Protein AF-A0A7V4PPD7-F1 (afdb_monomer)

Nearest PDB structures (foldseek):
  6gnf-assembly3_C  TM=8.379E-01  e=5.198E-08  Cyanobacterium sp. CLg1
  6gng-assembly2_B  TM=8.626E-01  e=2.430E-07  Cyanophora paradoxa
  2r4t-assembly1_A  TM=8.478E-01  e=1.124E-07  unclassified
  6gnf-assembly1_A  TM=8.422E-01  e=2.763E-07  Cyanobacterium sp. CLg1
  6gne-assembly1_A  TM=8.127E-01  e=1.550E-07  Arabidopsis thaliana

Radius of gyration: 20.5 Å; Cα contacts (8 Å, |Δi|>4): 228; chains: 1; bounding box: 44×54×54 Å

Sequence (165 aa):
MGHRVLYQSDDARGVHDLPQGNCAVRLQPYSLHGSKQVKVLIAASEIFPLAKTGGLADAVGAMARALTDLGCEVHAVLPAYRVVFEGGAALEETGVEVEIPLGERKVRGIILRAKIAGRIPAYLVRGDAYFMRGGLYGDAKGAYEDNAERFVFFCKAALEAARRF

Secondary structure (DSSP, 8-state):
--------------TT-----------------SSSPPEEEEE-S-BTTTB-SSHHHHHHHHHHHHHHHTT-EEEEEEE--HHHHHTT---EEEEEEEEEEETTEEEEEEEEEEEETTTEEEEEEE-HHHHSSSSSSEETTEE-TTHHHHHHHHHHHHHHHHTT-

pLDDT: mean 83.93, std 22.17, range [29.17, 98.56]

Foldseek 3Di:
DDDDDDDDDDDDDDPDDDDPDPPPPPPDLPPPPDPDAAEDEAEDQAAPPQADDDCVNVVSPVVQVVSVVSRHQYAYEHANALSNVVVPFDKAFPVDKDWDDDPPHTAIWGWIWTDRPVPHIYIHTDRCVQHDDPHSQDDPVDGDPCNVVSVVVRVRVSVVVVVVD

Solvent-accessible surface area (backbone atoms only — not comparable to full-atom values): 10244 Å² total; per-residue (Å²): 139,87,85,83,85,79,89,77,88,78,83,90,78,78,98,81,81,76,82,96,61,88,81,73,78,78,77,70,82,83,74,75,89,55,102,62,77,52,75,44,77,47,76,41,92,34,35,43,86,51,36,74,92,58,69,61,6,53,52,47,36,48,49,51,50,53,44,39,76,73,61,33,50,49,36,36,36,32,66,38,36,39,58,33,73,74,65,69,60,72,74,41,82,66,85,46,72,44,78,43,79,57,87,96,44,71,48,65,34,40,38,31,36,37,60,37,91,86,72,36,47,26,36,25,50,32,34,62,96,69,29,61,46,94,39,92,69,30,52,99,92,43,69,47,90,56,50,69,59,48,50,51,49,47,55,53,45,52,56,60,51,54,76,77,108

Structure (mmCIF, N/CA/C/O backbone):
data_AF-A0A7V4PPD7-F1
#
_entry.id   AF-A0A7V4PPD7-F1
#
loop_
_atom_site.group_PDB
_atom_site.id
_atom_site.type_symbol
_atom_site.label_atom_id
_atom_site.label_alt_id
_atom_site.label_comp_id
_atom_site.label_asym_id
_atom_site.label_entity_id
_atom_site.label_seq_id
_atom_site.pdbx_PDB_ins_code
_atom_site.Cartn_x
_atom_site.Cartn_y
_atom_site.Cartn_z
_atom_site.occupancy
_atom_site.B_iso_or_equiv
_atom_site.auth_seq_id
_atom_site.auth_comp_id
_atom_site.auth_asym_id
_atom_site.auth_atom_id
_atom_site.pdbx_PDB_model_num
ATOM 1 N N . MET A 1 1 ? -8.535 39.340 29.990 1.00 36.72 1 MET A N 1
ATOM 2 C CA . MET A 1 1 ? -7.152 38.924 30.312 1.00 36.72 1 MET A CA 1
ATOM 3 C C . MET A 1 1 ? -6.723 37.942 29.242 1.00 36.72 1 MET A C 1
ATOM 5 O O . MET A 1 1 ? -7.287 36.861 29.165 1.00 36.72 1 MET A O 1
ATOM 9 N N . GLY A 1 2 ? -5.898 38.406 28.305 1.00 44.00 2 GLY A N 1
ATOM 10 C CA . GLY A 1 2 ? -5.612 37.700 27.061 1.00 44.00 2 GLY A CA 1
ATOM 11 C C . GLY A 1 2 ? -4.417 36.764 27.168 1.00 44.00 2 GLY A C 1
ATOM 12 O O . GLY A 1 2 ? -3.438 37.090 27.828 1.00 44.00 2 GLY A O 1
ATOM 13 N N . HIS A 1 3 ? -4.478 35.662 26.425 1.00 33.34 3 HIS A N 1
ATOM 14 C CA . HIS A 1 3 ? -3.293 34.962 25.952 1.00 33.34 3 HIS A CA 1
ATOM 15 C C . HIS A 1 3 ? -3.448 34.694 24.459 1.00 33.34 3 HIS A C 1
A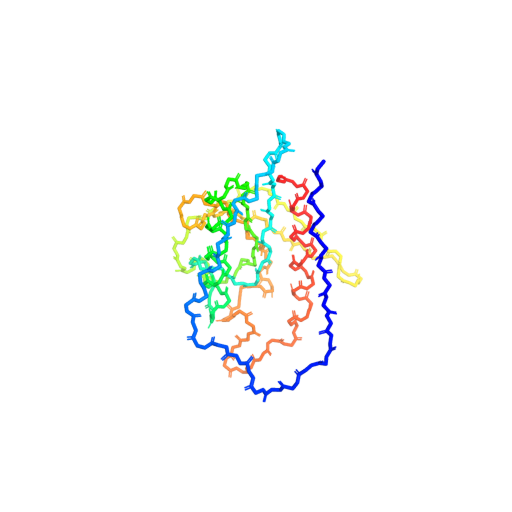TOM 17 O O . HIS A 1 3 ? -4.310 33.946 24.006 1.00 33.34 3 HIS A O 1
ATOM 23 N N . ARG A 1 4 ? -2.609 35.404 23.710 1.00 36.53 4 ARG A N 1
ATOM 24 C CA . ARG A 1 4 ? -2.337 35.265 22.286 1.00 36.53 4 ARG A CA 1
ATOM 25 C C . ARG A 1 4 ? -1.096 34.374 22.214 1.00 36.53 4 ARG A C 1
ATOM 27 O O . ARG A 1 4 ? -0.112 34.700 22.872 1.00 36.53 4 ARG A O 1
ATOM 34 N N . VAL A 1 5 ? -1.115 33.287 21.448 1.00 36.47 5 VAL A N 1
ATOM 35 C CA . VAL A 1 5 ? 0.124 32.590 21.068 1.00 36.47 5 VAL A CA 1
ATOM 36 C C . VAL A 1 5 ? 0.268 32.761 19.565 1.00 36.47 5 VAL A C 1
ATOM 38 O O . VAL A 1 5 ? -0.421 32.116 18.781 1.00 36.47 5 VAL A O 1
ATOM 41 N N . LEU A 1 6 ? 1.100 33.732 19.193 1.00 31.81 6 LEU A N 1
ATOM 42 C CA . LEU A 1 6 ? 1.573 33.945 17.833 1.00 31.81 6 LEU A CA 1
ATOM 43 C C . LEU A 1 6 ? 2.795 33.050 17.631 1.00 31.81 6 LEU A C 1
ATOM 45 O O . LEU A 1 6 ? 3.708 33.069 18.455 1.00 31.81 6 LEU A O 1
ATOM 49 N N . TYR A 1 7 ? 2.810 32.286 16.543 1.00 32.62 7 TYR A N 1
ATOM 50 C CA . TYR A 1 7 ? 4.033 31.671 16.044 1.00 32.62 7 TYR A CA 1
ATOM 51 C C . TYR A 1 7 ? 4.688 32.694 15.118 1.00 32.62 7 TYR A C 1
ATOM 53 O O . TYR A 1 7 ? 4.124 33.029 14.077 1.00 32.62 7 TYR A O 1
ATOM 61 N N . GLN A 1 8 ? 5.833 33.236 15.522 1.00 31.30 8 GLN A N 1
ATOM 62 C CA . GLN A 1 8 ? 6.638 34.119 14.689 1.00 31.30 8 GLN A CA 1
ATOM 63 C C . GLN A 1 8 ? 8.020 33.478 14.558 1.00 31.30 8 GLN A C 1
ATOM 65 O O . GLN A 1 8 ? 8.756 33.357 15.535 1.00 31.30 8 GLN A O 1
ATOM 70 N N . SER A 1 9 ? 8.313 32.967 13.364 1.00 34.28 9 SER A N 1
ATOM 71 C CA . SER A 1 9 ? 9.643 32.515 12.974 1.00 34.28 9 SER A CA 1
ATOM 72 C C . SER A 1 9 ? 10.429 33.734 12.504 1.00 34.28 9 SER A C 1
ATOM 74 O O . SER A 1 9 ? 10.198 34.204 11.391 1.00 34.28 9 SER A O 1
ATOM 76 N N . ASP A 1 10 ? 11.324 34.249 13.343 1.00 33.88 10 ASP A N 1
ATOM 77 C CA . ASP A 1 10 ? 12.317 35.227 12.902 1.00 33.88 10 ASP A CA 1
ATOM 78 C C . ASP A 1 10 ? 13.596 34.486 12.506 1.00 33.88 10 ASP A C 1
ATOM 80 O O . ASP A 1 10 ? 14.290 33.893 13.336 1.00 33.88 10 ASP A O 1
ATOM 84 N N . ASP A 1 11 ? 13.870 34.526 11.204 1.00 44.06 11 ASP A N 1
ATOM 85 C CA . ASP A 1 11 ? 15.187 34.299 10.629 1.00 44.06 11 ASP A CA 1
ATOM 86 C C . ASP A 1 11 ? 16.197 35.321 11.182 1.00 44.06 11 ASP A C 1
ATOM 88 O O . ASP A 1 11 ? 15.850 36.455 11.510 1.00 44.06 11 ASP A O 1
ATOM 92 N N . ALA A 1 12 ? 17.468 34.908 11.191 1.00 44.56 12 ALA A N 1
ATOM 93 C CA . ALA A 1 12 ? 18.669 35.642 11.607 1.00 44.56 12 ALA A CA 1
ATOM 94 C C . ALA A 1 12 ? 18.994 35.644 13.115 1.00 44.56 12 ALA A C 1
ATOM 96 O O . ALA A 1 12 ? 18.779 36.620 13.828 1.00 44.56 12 ALA A O 1
ATOM 97 N N . ARG A 1 13 ? 19.668 34.576 13.569 1.00 34.72 13 ARG A N 1
ATOM 98 C CA . ARG A 1 13 ? 20.780 34.627 14.543 1.00 34.72 13 ARG A CA 1
ATOM 99 C C . ARG A 1 13 ? 21.655 33.374 14.387 1.00 34.72 13 ARG A C 1
ATOM 101 O O . ARG A 1 13 ? 21.145 32.279 14.186 1.00 34.72 13 ARG A O 1
ATOM 108 N N . GLY A 1 14 ? 22.972 33.581 14.379 1.00 29.17 14 GLY A N 1
ATOM 109 C CA . GLY A 1 14 ? 23.988 32.617 13.954 1.00 29.17 14 GLY A CA 1
ATOM 110 C C . GLY A 1 14 ? 24.064 31.316 14.760 1.00 29.17 14 GLY A C 1
ATOM 111 O O . GLY A 1 14 ? 23.645 31.226 15.911 1.00 29.17 14 GLY A O 1
ATOM 112 N N . VAL A 1 15 ? 24.659 30.315 14.112 1.00 38.75 15 VAL A N 1
ATOM 113 C CA . VAL A 1 15 ? 24.986 28.984 14.634 1.00 38.75 15 VAL A CA 1
ATOM 114 C C . VAL A 1 15 ? 26.017 29.116 15.755 1.00 38.75 15 VAL A C 1
ATOM 116 O O . VAL A 1 15 ? 27.195 28.979 15.479 1.00 38.75 15 VAL A O 1
ATOM 119 N N . HIS A 1 16 ? 25.630 29.440 16.990 1.00 37.44 16 HIS A N 1
ATOM 120 C CA . HIS A 1 16 ? 26.524 29.251 18.146 1.00 37.44 16 HIS A CA 1
ATOM 121 C C . HIS A 1 16 ? 25.849 29.184 19.524 1.00 37.44 16 HIS A C 1
ATOM 123 O O . HIS A 1 16 ? 26.566 29.093 20.515 1.00 37.44 16 HIS A O 1
ATOM 129 N N . ASP A 1 17 ? 24.516 29.150 19.622 1.00 42.84 17 ASP A N 1
ATOM 130 C CA . ASP A 1 17 ? 23.851 29.101 20.931 1.00 42.84 17 ASP A CA 1
ATOM 131 C C . ASP A 1 17 ? 22.638 28.154 20.925 1.00 42.84 17 ASP A C 1
ATOM 133 O O . ASP A 1 17 ? 21.495 28.553 20.708 1.00 42.84 17 ASP A O 1
ATOM 137 N N . LEU A 1 18 ? 22.904 26.855 21.106 1.00 43.81 18 LEU A N 1
ATOM 138 C CA . LEU A 1 18 ? 21.883 25.862 21.447 1.00 43.81 18 LEU A CA 1
ATOM 139 C C . LEU A 1 18 ? 22.161 25.362 22.873 1.00 43.81 18 LEU A C 1
ATOM 141 O O . LEU A 1 18 ? 23.202 24.735 23.093 1.00 43.81 18 LEU A O 1
ATOM 145 N N . PRO A 1 19 ? 21.260 25.588 23.846 1.00 37.59 19 PRO A N 1
ATOM 146 C CA . PRO A 1 19 ? 21.436 25.054 25.187 1.00 37.59 19 PRO A CA 1
ATOM 147 C C . PRO A 1 19 ? 21.315 23.524 25.171 1.00 37.59 19 PRO A C 1
ATOM 149 O O . PRO A 1 19 ? 20.305 22.959 24.748 1.00 37.59 19 PRO A O 1
ATOM 152 N N . GLN A 1 20 ? 22.354 22.850 25.671 1.00 47.31 20 GLN A N 1
ATOM 153 C CA . GLN A 1 20 ? 22.331 21.426 26.001 1.00 47.31 20 GLN A CA 1
ATOM 154 C C . GLN A 1 20 ? 21.426 21.218 27.221 1.00 47.31 20 GLN A C 1
ATOM 156 O O . GLN A 1 20 ? 21.862 21.277 28.367 1.00 47.31 20 GLN A O 1
ATOM 161 N N . GLY A 1 21 ? 20.133 21.031 26.976 1.00 40.06 21 GLY A N 1
ATOM 162 C CA . GLY A 1 21 ? 19.134 20.825 28.016 1.00 40.06 21 GLY A CA 1
ATOM 163 C C . GLY A 1 21 ? 17.989 19.980 27.484 1.00 40.06 21 GLY A C 1
ATOM 164 O O . GLY A 1 21 ? 17.496 20.214 26.386 1.00 40.06 21 GLY A O 1
ATOM 165 N N . ASN A 1 22 ? 17.611 18.970 28.263 1.00 45.25 22 ASN A N 1
ATOM 166 C CA . ASN A 1 22 ? 16.598 17.962 27.972 1.00 45.25 22 ASN A CA 1
ATOM 167 C C . ASN A 1 22 ? 15.333 18.589 27.344 1.00 45.25 22 ASN A C 1
ATOM 169 O O . ASN A 1 22 ? 14.507 19.174 28.047 1.00 45.25 22 ASN A O 1
ATOM 173 N N . CYS A 1 23 ? 15.192 18.494 26.017 1.00 41.28 23 CYS A N 1
ATOM 174 C CA . CYS A 1 23 ? 14.038 19.013 25.287 1.00 41.28 23 CYS A CA 1
ATOM 175 C C . CYS A 1 23 ? 12.859 18.057 25.496 1.00 41.28 23 CYS A C 1
ATOM 177 O O . CYS A 1 23 ? 12.499 17.258 24.634 1.00 41.28 23 CYS A O 1
ATOM 179 N N . ALA A 1 24 ? 12.270 18.104 26.689 1.00 45.12 24 ALA A N 1
ATOM 180 C CA . ALA A 1 24 ? 10.972 17.512 26.933 1.00 45.12 24 ALA A CA 1
ATOM 181 C C . ALA A 1 24 ? 9.937 18.370 26.198 1.00 45.12 24 ALA A C 1
ATOM 183 O O . ALA A 1 24 ? 9.391 19.329 26.746 1.00 45.12 24 ALA A O 1
ATOM 184 N N . VAL A 1 25 ? 9.689 18.041 24.929 1.00 47.09 25 VAL A N 1
ATOM 185 C CA . VAL A 1 25 ? 8.544 18.563 24.186 1.00 47.09 25 VAL A CA 1
ATOM 186 C C . VAL A 1 25 ? 7.297 18.096 24.929 1.00 47.09 25 VAL A C 1
ATOM 188 O O . VAL A 1 25 ? 6.881 16.941 24.837 1.00 47.09 25 VAL A O 1
ATOM 191 N N . ARG A 1 26 ? 6.714 18.989 25.729 1.00 43.12 26 ARG A N 1
ATOM 192 C CA . ARG A 1 26 ? 5.452 18.738 26.417 1.00 43.12 26 ARG A CA 1
ATOM 193 C C . ARG A 1 26 ? 4.348 18.820 25.369 1.00 43.12 26 ARG A C 1
ATOM 195 O O . ARG A 1 26 ? 3.786 19.887 25.138 1.00 43.12 26 ARG A O 1
ATOM 202 N N . LEU A 1 27 ? 4.079 17.699 24.701 1.00 46.84 27 LEU A N 1
ATOM 203 C CA . LEU A 1 27 ? 2.928 17.560 23.817 1.00 46.84 27 LEU A CA 1
ATOM 204 C C . LEU A 1 27 ? 1.676 17.738 24.679 1.00 46.84 27 LEU A C 1
ATOM 206 O O . LEU A 1 27 ? 1.304 16.852 25.446 1.00 46.84 27 LEU A O 1
ATOM 210 N N . GLN A 1 28 ? 1.055 18.915 24.614 1.00 47.19 28 GLN A N 1
ATOM 211 C CA . GLN A 1 28 ? -0.303 19.048 25.117 1.00 47.19 28 GLN A CA 1
ATOM 212 C C . GLN A 1 28 ? -1.198 18.212 24.199 1.00 47.19 28 GLN A C 1
ATOM 214 O O . GLN A 1 28 ? -1.065 18.335 22.978 1.00 47.19 28 GLN A O 1
ATOM 219 N N . PRO A 1 29 ? -2.075 17.347 24.738 1.00 49.94 29 PRO A N 1
ATOM 220 C CA . PRO A 1 29 ? -3.001 16.606 23.902 1.00 49.94 29 PRO A CA 1
ATOM 221 C C . PRO A 1 29 ? -3.840 17.625 23.137 1.00 49.94 29 PRO A C 1
ATOM 223 O O . PRO A 1 29 ? -4.550 18.439 23.733 1.00 49.94 29 PRO A O 1
ATOM 226 N N . TYR A 1 30 ? -3.717 17.614 21.812 1.00 54.16 30 TYR A N 1
ATOM 227 C CA . TYR A 1 30 ? -4.609 18.367 20.950 1.00 54.16 30 TYR A CA 1
ATOM 228 C C . TYR A 1 30 ? -5.993 17.740 21.100 1.00 54.16 30 TYR A C 1
ATOM 230 O O . TYR A 1 30 ? -6.312 16.727 20.482 1.00 54.16 30 TYR A O 1
ATOM 238 N N . SER A 1 31 ? -6.786 18.292 22.015 1.00 50.34 31 SER A N 1
ATOM 239 C CA . SER A 1 31 ? -8.164 17.874 22.209 1.00 50.34 31 SER A CA 1
ATOM 240 C C . SER A 1 31 ? -8.955 18.409 21.024 1.00 50.34 31 SER A C 1
ATOM 242 O O . SER A 1 31 ? -9.205 19.616 20.920 1.00 50.34 31 SER A O 1
ATOM 244 N N . LEU A 1 32 ? -9.288 17.510 20.097 1.00 54.41 32 LEU A N 1
ATOM 245 C CA . LEU A 1 32 ? -10.242 17.749 19.023 1.00 54.41 32 LEU A CA 1
ATOM 246 C C . LEU A 1 32 ? -11.599 18.056 19.673 1.00 54.41 32 LEU A C 1
ATOM 248 O O . LEU A 1 32 ? -12.410 17.168 19.921 1.00 54.41 32 LEU A O 1
ATOM 252 N N . HIS A 1 33 ? -11.827 19.3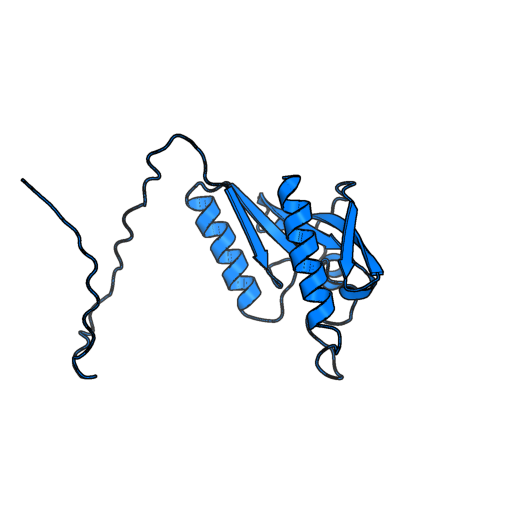22 20.017 1.00 49.12 33 HIS A N 1
ATOM 253 C CA . HIS A 1 33 ? -13.101 19.800 20.541 1.00 49.12 33 HIS A CA 1
ATOM 254 C C . HIS A 1 33 ? -14.108 19.844 19.386 1.00 49.12 33 HIS A C 1
ATOM 256 O O . HIS A 1 33 ? -14.281 20.857 18.715 1.00 49.12 33 HIS A O 1
ATOM 262 N N . GLY A 1 34 ? -14.731 18.697 19.128 1.00 55.81 34 GLY A N 1
ATOM 263 C CA . GLY A 1 34 ? -15.752 18.496 18.109 1.00 55.81 34 GLY A CA 1
ATOM 264 C C . GLY A 1 34 ? -16.061 17.008 18.002 1.00 55.81 34 GLY A C 1
ATOM 265 O O . GLY A 1 34 ? -15.163 16.201 17.806 1.00 55.81 34 GLY A O 1
ATOM 266 N N . SER A 1 35 ? -17.328 16.644 18.154 1.00 62.28 35 SER A N 1
ATOM 267 C CA . SER A 1 35 ? -17.896 15.295 18.318 1.00 62.28 35 SER A CA 1
ATOM 268 C C . SER A 1 35 ? -17.709 14.308 17.147 1.00 62.28 35 SER A C 1
ATOM 270 O O . SER A 1 35 ? -18.494 13.371 17.002 1.00 62.28 35 SER A O 1
ATOM 272 N N . LYS A 1 36 ? -16.688 14.478 16.300 1.00 70.81 36 LYS A N 1
ATOM 273 C CA . LYS A 1 36 ? -16.424 13.617 15.145 1.00 70.81 36 LYS A CA 1
ATOM 274 C C . LYS A 1 36 ? -15.008 13.053 15.202 1.00 70.81 36 LYS A C 1
ATOM 276 O O . LYS A 1 36 ? -14.031 13.792 15.130 1.00 70.81 36 LYS A O 1
ATOM 281 N N . GLN A 1 37 ? -14.919 11.730 15.300 1.00 85.12 37 GLN A N 1
ATOM 282 C CA . GLN A 1 37 ? -13.663 10.996 15.201 1.00 85.12 37 GLN A CA 1
ATOM 283 C C . GLN A 1 37 ? -12.963 11.330 13.873 1.00 85.12 37 GLN A C 1
ATOM 285 O O . GLN A 1 37 ? -13.573 11.249 12.804 1.00 85.12 37 GLN A O 1
ATOM 290 N N . VAL A 1 38 ? -11.691 11.731 13.936 1.00 93.94 38 VAL A N 1
ATOM 291 C CA . VAL A 1 38 ? -10.889 12.011 12.738 1.00 93.94 38 VAL A CA 1
ATOM 292 C C . VAL A 1 38 ? -10.557 10.694 12.045 1.00 93.94 38 VAL A C 1
ATOM 294 O O . VAL A 1 38 ? -9.987 9.796 12.666 1.00 93.94 38 VAL A O 1
ATOM 297 N N . LYS A 1 39 ? -10.902 10.597 10.758 1.00 94.31 39 LYS A N 1
ATOM 298 C 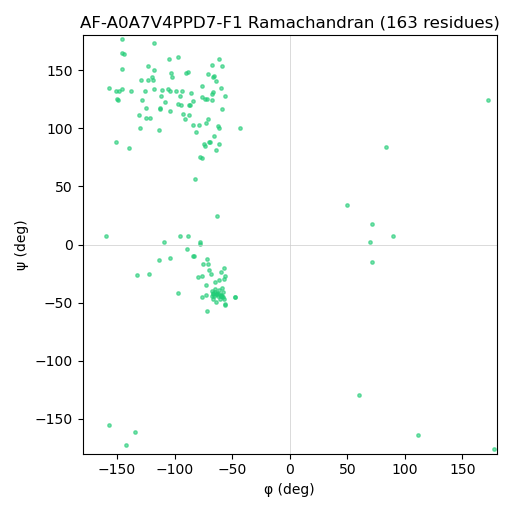CA . LYS A 1 39 ? -10.548 9.469 9.893 1.00 94.31 39 LYS A CA 1
ATOM 299 C C . LYS A 1 39 ? -9.254 9.769 9.148 1.00 94.31 39 LYS A C 1
ATOM 301 O O . LYS A 1 39 ? -9.124 10.839 8.555 1.00 94.31 39 LYS A O 1
ATOM 306 N N . VAL A 1 40 ? -8.321 8.824 9.155 1.00 95.56 40 VAL A N 1
ATOM 307 C CA . VAL A 1 40 ? -7.026 8.945 8.478 1.00 95.56 40 VAL A CA 1
ATOM 308 C C . VAL A 1 40 ? -6.801 7.723 7.602 1.00 95.56 40 VAL A C 1
ATOM 310 O O . VAL A 1 40 ? -6.794 6.601 8.099 1.00 95.56 40 VAL A O 1
ATOM 313 N N . LEU A 1 41 ? -6.560 7.942 6.309 1.00 96.94 41 LEU A N 1
ATOM 314 C CA . LEU A 1 41 ? -6.043 6.915 5.408 1.00 96.94 41 LEU A CA 1
ATOM 315 C C . LEU A 1 41 ? -4.563 7.185 5.140 1.00 96.94 41 LEU A C 1
ATOM 317 O O . LEU A 1 41 ? -4.203 8.188 4.529 1.00 96.94 41 LEU A O 1
ATOM 321 N N . ILE A 1 42 ? -3.708 6.274 5.588 1.00 97.44 42 ILE A N 1
ATOM 322 C CA . ILE A 1 42 ? -2.268 6.339 5.365 1.00 97.44 42 ILE A CA 1
ATOM 323 C C . ILE A 1 42 ? -1.947 5.586 4.076 1.00 97.44 42 ILE A C 1
ATOM 325 O O . ILE A 1 42 ? -1.997 4.358 4.049 1.00 97.44 42 ILE A O 1
ATOM 329 N N . ALA A 1 43 ? -1.604 6.316 3.016 1.00 97.94 43 ALA A N 1
ATOM 330 C CA . ALA A 1 43 ? -1.120 5.734 1.769 1.00 97.94 43 ALA A CA 1
ATOM 331 C C . ALA A 1 43 ? 0.412 5.694 1.764 1.00 97.94 43 ALA A C 1
ATOM 333 O O . ALA A 1 43 ? 1.056 6.738 1.860 1.00 97.94 43 ALA A O 1
ATOM 334 N N . ALA A 1 44 ? 0.997 4.502 1.648 1.00 98.06 44 ALA A N 1
ATOM 335 C CA . ALA A 1 44 ? 2.447 4.333 1.638 1.00 98.06 44 ALA A CA 1
ATOM 336 C C . ALA A 1 44 ? 2.884 3.184 0.726 1.00 98.06 44 ALA A C 1
ATOM 338 O O . ALA A 1 44 ? 2.168 2.202 0.541 1.00 98.06 44 ALA A O 1
ATOM 339 N N . SER A 1 45 ? 4.093 3.291 0.177 1.00 97.31 45 SER A N 1
ATOM 340 C CA . SER A 1 45 ? 4.717 2.220 -0.606 1.00 97.31 45 SER A CA 1
ATOM 341 C C . SER A 1 45 ? 5.248 1.077 0.260 1.00 97.31 45 SER A C 1
ATOM 343 O O . SER A 1 45 ? 5.506 0.007 -0.278 1.00 97.31 45 SER A O 1
ATOM 345 N N . GLU A 1 46 ? 5.414 1.288 1.567 1.00 97.75 46 GLU A N 1
ATOM 346 C CA . GLU A 1 46 ? 5.965 0.336 2.534 1.00 97.75 46 GLU A CA 1
ATOM 347 C C . GLU A 1 46 ? 5.278 0.492 3.889 1.00 97.75 46 GLU A C 1
ATOM 349 O O . GLU A 1 46 ? 5.147 1.608 4.391 1.00 97.75 46 GLU A O 1
ATOM 354 N N . ILE A 1 47 ? 4.882 -0.626 4.502 1.00 97.62 47 ILE A N 1
ATOM 355 C CA . ILE A 1 47 ? 4.294 -0.666 5.847 1.00 97.62 47 ILE A CA 1
ATOM 356 C C . ILE A 1 47 ? 4.666 -1.993 6.507 1.00 97.62 47 ILE A C 1
ATOM 358 O O . ILE A 1 47 ? 4.353 -3.062 5.982 1.00 97.62 47 ILE A O 1
ATOM 362 N N . PHE A 1 48 ? 5.282 -1.947 7.688 1.00 95.06 48 PHE A N 1
ATOM 363 C CA . PHE A 1 48 ? 5.569 -3.152 8.466 1.00 95.06 48 PHE A CA 1
ATOM 364 C C . PHE A 1 48 ? 4.291 -3.681 9.160 1.00 95.06 48 PHE A C 1
ATOM 366 O O . PHE A 1 48 ? 3.553 -2.885 9.750 1.00 95.06 48 PHE A O 1
ATOM 373 N N . PRO A 1 49 ? 4.011 -5.002 9.153 1.00 94.31 49 PRO A N 1
ATOM 374 C CA . PRO A 1 49 ? 4.865 -6.100 8.680 1.00 94.31 49 PRO A CA 1
ATOM 375 C C . PRO A 1 49 ? 4.620 -6.552 7.230 1.00 94.31 49 PRO A C 1
ATOM 377 O O . PRO A 1 49 ? 5.182 -7.557 6.818 1.00 94.31 49 PRO A O 1
ATOM 380 N N . LEU A 1 50 ? 3.781 -5.856 6.458 1.00 96.75 50 LEU A N 1
ATOM 381 C CA . LEU A 1 50 ? 3.317 -6.338 5.152 1.00 96.75 50 LEU A CA 1
ATOM 382 C C . LEU A 1 50 ? 4.367 -6.199 4.041 1.00 96.75 50 LEU A C 1
ATOM 384 O O . LEU A 1 50 ? 4.549 -7.119 3.252 1.00 96.75 50 LEU A O 1
ATOM 388 N N . ALA A 1 51 ? 5.043 -5.053 3.951 1.00 97.25 51 ALA A N 1
ATOM 389 C CA . ALA A 1 51 ? 6.030 -4.795 2.907 1.00 97.25 51 ALA A CA 1
ATOM 390 C C . ALA A 1 51 ? 7.119 -3.848 3.416 1.00 97.25 51 ALA A C 1
ATOM 392 O O . ALA A 1 51 ? 6.818 -2.754 3.903 1.00 97.25 51 ALA A O 1
ATOM 393 N N . LYS A 1 52 ? 8.382 -4.274 3.309 1.00 95.94 52 LYS A N 1
ATOM 394 C CA . LYS A 1 52 ? 9.533 -3.556 3.862 1.00 95.94 52 LYS A CA 1
ATOM 395 C C . LYS A 1 52 ? 10.789 -3.766 3.024 1.00 95.94 52 LYS A C 1
ATOM 397 O O . LYS A 1 52 ? 11.171 -4.893 2.736 1.00 95.94 52 LYS A O 1
ATOM 402 N N . THR A 1 53 ? 11.456 -2.664 2.720 1.00 93.44 53 THR A N 1
ATOM 403 C CA . THR A 1 53 ? 12.825 -2.595 2.192 1.00 93.44 53 THR A CA 1
ATOM 404 C C . THR A 1 53 ? 13.739 -1.759 3.083 1.00 93.44 53 THR A C 1
ATOM 406 O O . THR A 1 53 ? 14.940 -2.002 3.107 1.00 93.44 53 THR A O 1
ATOM 409 N N . GLY A 1 54 ? 13.186 -0.816 3.857 1.00 92.62 54 GLY A N 1
ATOM 410 C CA . GLY A 1 54 ? 13.961 0.033 4.761 1.00 92.62 54 GLY A CA 1
ATOM 411 C C . GLY A 1 54 ? 13.145 0.629 5.911 1.00 92.62 54 GLY A C 1
ATOM 412 O O . GLY A 1 54 ? 12.119 0.086 6.321 1.00 92.62 54 GLY A O 1
ATOM 413 N N . GLY A 1 55 ? 13.617 1.761 6.444 1.00 95.88 55 GLY A N 1
ATOM 414 C CA . GLY A 1 55 ? 13.038 2.410 7.630 1.00 95.88 55 GLY A CA 1
ATOM 415 C C . GLY A 1 55 ? 11.669 3.065 7.413 1.00 95.88 55 GLY A C 1
ATOM 416 O O . GLY A 1 55 ? 10.956 3.309 8.386 1.00 95.88 55 GLY A O 1
ATOM 417 N N . LEU A 1 56 ? 11.261 3.306 6.159 1.00 96.44 56 LEU A N 1
ATOM 418 C CA . LEU A 1 56 ? 9.939 3.858 5.840 1.00 96.44 56 LEU A CA 1
ATOM 419 C C . LEU A 1 56 ? 8.819 2.963 6.388 1.00 96.44 56 LEU A C 1
ATOM 421 O O . LEU A 1 56 ? 7.894 3.462 7.027 1.00 96.44 56 LEU A O 1
ATOM 425 N N . ALA A 1 57 ? 8.938 1.645 6.204 1.00 97.00 57 ALA A N 1
ATOM 426 C CA . ALA A 1 57 ? 7.945 0.677 6.664 1.00 97.00 57 ALA A CA 1
ATOM 427 C C . ALA A 1 57 ? 7.701 0.761 8.180 1.00 97.00 57 ALA A C 1
ATOM 429 O O . ALA A 1 57 ? 6.558 0.671 8.639 1.00 97.00 57 ALA A O 1
ATOM 430 N N . ASP A 1 58 ? 8.779 0.938 8.949 1.00 97.06 58 ASP A N 1
ATOM 431 C CA . ASP A 1 58 ? 8.730 1.032 10.407 1.00 97.06 58 ASP A CA 1
ATOM 432 C C . ASP A 1 58 ? 8.141 2.370 10.851 1.00 97.06 58 ASP A C 1
ATOM 434 O O . ASP A 1 58 ? 7.282 2.396 11.734 1.00 97.06 58 ASP A O 1
ATOM 438 N N . ALA A 1 59 ? 8.559 3.467 10.212 1.00 97.31 59 ALA A N 1
ATOM 439 C CA . ALA A 1 59 ? 8.056 4.805 10.500 1.00 97.31 59 ALA A CA 1
ATOM 440 C C . ALA A 1 59 ? 6.545 4.898 10.247 1.00 97.31 59 ALA A C 1
ATOM 442 O O . ALA A 1 59 ? 5.797 5.353 11.113 1.00 97.31 59 ALA A O 1
ATOM 443 N N . VAL A 1 60 ? 6.076 4.397 9.100 1.00 97.75 60 VAL A N 1
ATOM 444 C CA . VAL A 1 60 ? 4.650 4.392 8.750 1.00 97.75 60 VAL A CA 1
ATOM 445 C C . VAL A 1 60 ? 3.853 3.491 9.695 1.00 97.75 60 VAL A C 1
ATOM 447 O O . VAL A 1 60 ? 2.806 3.900 10.199 1.00 97.75 60 VAL A O 1
ATOM 450 N N . GLY A 1 61 ? 4.362 2.294 10.004 1.00 96.19 61 GLY A N 1
ATOM 451 C CA . GLY A 1 61 ? 3.723 1.393 10.965 1.00 96.19 61 GLY A CA 1
ATOM 452 C C . GLY A 1 61 ? 3.633 1.991 12.376 1.00 96.19 61 GLY A C 1
ATOM 453 O O . GLY A 1 61 ? 2.612 1.843 13.049 1.00 96.19 61 GLY A O 1
ATOM 454 N N . ALA A 1 62 ? 4.672 2.699 12.827 1.00 96.31 62 ALA A N 1
ATOM 455 C CA . ALA A 1 62 ? 4.674 3.400 14.108 1.00 96.31 62 ALA A CA 1
ATOM 456 C C . ALA A 1 62 ? 3.695 4.582 14.125 1.00 96.31 62 ALA A C 1
ATOM 458 O O . ALA A 1 62 ? 2.923 4.707 15.075 1.00 96.31 62 ALA A O 1
ATOM 459 N N . MET A 1 63 ? 3.668 5.389 13.061 1.00 96.38 63 MET A N 1
ATOM 460 C CA . MET A 1 63 ? 2.727 6.499 12.902 1.00 96.38 63 MET A CA 1
ATOM 461 C C . MET A 1 63 ? 1.271 6.016 12.933 1.00 96.38 63 MET A C 1
ATOM 463 O O . MET A 1 63 ? 0.449 6.601 13.634 1.00 96.38 63 MET A O 1
ATOM 467 N N . ALA A 1 64 ? 0.954 4.919 12.237 1.00 96.69 64 ALA A N 1
ATOM 468 C CA . ALA A 1 64 ? -0.392 4.348 12.230 1.00 96.69 64 ALA A CA 1
ATOM 469 C C . ALA A 1 64 ? -0.860 3.951 13.640 1.00 96.69 64 ALA A C 1
ATOM 471 O O . ALA A 1 64 ? -1.992 4.247 14.032 1.00 96.69 64 ALA A O 1
ATOM 472 N N . ARG A 1 65 ? 0.024 3.324 14.428 1.00 95.62 65 ARG A N 1
ATOM 473 C CA . ARG A 1 65 ? -0.260 2.984 15.831 1.00 95.62 65 ARG A CA 1
ATOM 474 C C . ARG A 1 65 ? -0.464 4.234 16.680 1.00 95.62 65 ARG A C 1
ATOM 476 O O . ARG A 1 65 ? -1.486 4.322 17.347 1.00 95.62 65 ARG A O 1
ATOM 483 N N . ALA A 1 66 ? 0.444 5.205 16.589 1.00 95.38 66 ALA A N 1
ATOM 484 C CA . ALA A 1 6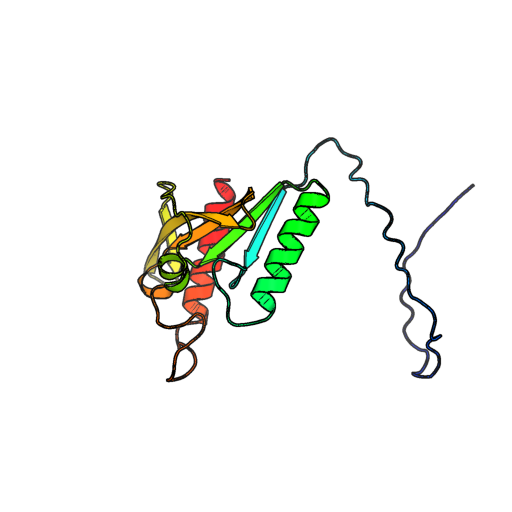6 ? 0.368 6.439 17.367 1.00 95.38 66 ALA A CA 1
ATOM 485 C C . ALA A 1 66 ? -0.933 7.216 17.103 1.00 95.38 66 ALA A C 1
ATOM 487 O O . ALA A 1 66 ? -1.594 7.644 18.042 1.00 95.38 66 ALA A O 1
ATOM 488 N N . LEU A 1 67 ? -1.350 7.342 15.839 1.00 95.06 67 LEU A N 1
ATOM 489 C CA . LEU A 1 67 ? -2.622 7.981 15.485 1.00 95.06 67 LEU A CA 1
ATOM 490 C C . LEU A 1 67 ? -3.832 7.199 16.013 1.00 95.06 67 LEU A C 1
ATOM 492 O O . LEU A 1 67 ? -4.794 7.799 16.486 1.00 95.06 67 LEU A O 1
ATOM 496 N N . THR A 1 68 ? -3.772 5.866 15.980 1.00 94.44 68 THR A N 1
ATOM 497 C CA . THR A 1 68 ? -4.824 5.017 16.560 1.00 94.44 68 THR A CA 1
ATOM 498 C C . THR A 1 68 ? -4.926 5.229 18.075 1.00 94.44 68 THR A C 1
ATOM 500 O O . THR A 1 68 ? -6.027 5.355 18.603 1.00 94.44 68 THR A O 1
ATOM 503 N N . ASP A 1 69 ? -3.792 5.317 18.776 1.00 93.12 69 ASP A N 1
ATOM 504 C CA . ASP A 1 69 ? -3.742 5.538 20.229 1.00 93.12 69 ASP A CA 1
ATOM 505 C C . ASP A 1 69 ? -4.214 6.945 20.631 1.00 93.12 69 ASP A C 1
ATOM 507 O O . ASP A 1 69 ? -4.739 7.134 21.726 1.00 93.12 69 ASP A O 1
ATOM 511 N N . LEU A 1 70 ? -4.107 7.920 19.722 1.00 93.50 70 LEU A N 1
ATOM 512 C CA . LEU A 1 70 ? -4.697 9.256 19.860 1.00 93.50 70 LEU A CA 1
ATOM 513 C C . LEU A 1 70 ? -6.211 9.292 19.574 1.00 93.50 70 LEU A C 1
ATOM 515 O O . LEU A 1 70 ? -6.824 10.356 19.648 1.00 93.50 70 LEU A O 1
ATOM 519 N N . GLY A 1 71 ? -6.828 8.151 19.256 1.00 92.75 71 GLY A N 1
ATOM 520 C CA . GLY A 1 71 ? -8.267 8.022 19.028 1.00 92.75 71 GLY A CA 1
ATOM 521 C C . GLY A 1 71 ? -8.716 8.240 17.582 1.00 92.75 71 GLY A C 1
ATOM 522 O O . GLY A 1 71 ? -9.923 8.265 17.327 1.00 92.75 71 GLY A O 1
ATOM 523 N N . CYS A 1 72 ? -7.795 8.380 16.622 1.00 94.62 72 CYS A N 1
ATOM 524 C CA . CYS A 1 72 ? -8.153 8.463 15.205 1.00 94.62 72 CYS A CA 1
ATOM 525 C C . CYS A 1 72 ? -8.650 7.110 14.671 1.00 94.62 72 CYS A C 1
ATOM 527 O O . CYS A 1 72 ? -8.151 6.048 15.045 1.00 94.62 72 CYS A O 1
ATOM 529 N N . GLU A 1 73 ? -9.590 7.150 13.728 1.00 94.88 73 GLU A N 1
ATOM 530 C CA . GLU A 1 73 ? -9.947 5.986 12.917 1.00 94.88 73 GLU A CA 1
ATOM 531 C C . GLU A 1 73 ? -8.925 5.862 11.781 1.00 94.88 73 GLU A C 1
ATOM 533 O O . GLU A 1 73 ? -9.004 6.565 10.771 1.00 94.88 73 GLU A O 1
ATOM 538 N N . VAL A 1 74 ? -7.920 5.009 11.978 1.00 96.06 74 VAL A N 1
ATOM 539 C CA . VAL A 1 74 ? -6.802 4.855 11.044 1.00 96.06 74 VAL A CA 1
ATOM 540 C C . VAL A 1 74 ? -7.015 3.649 10.140 1.00 96.06 74 VAL A C 1
ATOM 542 O O . VAL A 1 74 ? -7.263 2.539 10.606 1.00 96.06 74 VAL A O 1
ATOM 545 N N . HIS A 1 75 ? -6.818 3.868 8.847 1.00 96.56 75 HIS A N 1
ATOM 546 C CA . HIS A 1 75 ? -6.710 2.840 7.821 1.00 96.56 75 HIS A CA 1
ATOM 547 C C . HIS A 1 75 ? -5.377 3.004 7.097 1.00 96.56 75 HIS A C 1
ATOM 549 O O . HIS A 1 75 ? -4.824 4.102 7.018 1.00 96.56 75 HIS A O 1
ATOM 555 N N . ALA A 1 76 ? -4.862 1.918 6.538 1.00 97.44 76 ALA A N 1
ATOM 556 C CA . ALA A 1 76 ? -3.665 1.929 5.711 1.00 97.44 76 ALA A CA 1
ATOM 557 C C . ALA A 1 76 ? -3.986 1.465 4.289 1.00 97.44 76 ALA A C 1
ATOM 559 O O . ALA A 1 76 ? -4.871 0.636 4.091 1.00 97.44 76 ALA A O 1
ATOM 560 N N . VAL A 1 77 ? -3.246 1.960 3.302 1.00 98.25 77 VAL A N 1
ATOM 561 C CA . VAL A 1 77 ? -3.279 1.446 1.934 1.00 98.25 77 VAL A CA 1
ATOM 562 C C . VAL A 1 77 ? -1.869 1.366 1.363 1.00 98.25 77 VAL A C 1
ATOM 564 O O . VAL A 1 77 ? -1.080 2.304 1.484 1.00 98.25 77 VAL A O 1
ATOM 567 N N . LEU A 1 78 ? -1.550 0.227 0.758 1.00 98.38 78 LEU A N 1
ATOM 568 C CA . LEU A 1 78 ? -0.263 -0.042 0.119 1.00 98.38 78 LEU A CA 1
ATOM 569 C C . LEU A 1 78 ? -0.443 -0.942 -1.114 1.00 98.38 78 LEU A C 1
ATOM 571 O O . LEU A 1 78 ? -1.503 -1.549 -1.282 1.00 98.38 78 LEU A O 1
ATOM 575 N N . PRO A 1 79 ? 0.554 -1.054 -2.002 1.00 98.50 79 PRO A N 1
ATOM 576 C CA . PRO A 1 79 ? 0.494 -2.019 -3.094 1.00 98.50 79 PRO A CA 1
ATOM 577 C C . PRO A 1 79 ? 0.510 -3.470 -2.592 1.00 98.50 79 PRO A C 1
ATOM 579 O O . PRO A 1 79 ? 1.205 -3.799 -1.630 1.00 98.50 79 PRO A O 1
ATOM 582 N N . ALA A 1 80 ? -0.216 -4.361 -3.272 1.00 98.12 80 ALA A N 1
ATOM 583 C CA . ALA A 1 80 ? -0.174 -5.798 -3.005 1.00 98.12 80 ALA A CA 1
ATOM 584 C C . ALA A 1 80 ? 1.091 -6.415 -3.625 1.00 98.12 80 ALA A C 1
ATOM 586 O O . ALA A 1 80 ? 1.048 -7.029 -4.692 1.00 98.12 80 ALA A O 1
ATOM 587 N N . TYR A 1 81 ? 2.240 -6.192 -2.990 1.00 98.25 81 TYR A N 1
ATOM 588 C CA . TYR A 1 81 ? 3.495 -6.792 -3.433 1.00 98.25 81 TYR A CA 1
ATOM 589 C C . TYR A 1 81 ? 3.499 -8.301 -3.248 1.00 98.25 81 TYR A C 1
ATOM 591 O O . TYR A 1 81 ? 2.879 -8.818 -2.320 1.00 98.25 81 TYR A O 1
ATOM 599 N N . ARG A 1 82 ? 4.312 -8.989 -4.053 1.00 97.25 82 ARG A N 1
ATOM 600 C CA . ARG A 1 82 ? 4.563 -10.430 -3.909 1.00 97.25 82 ARG A CA 1
ATOM 601 C C . ARG A 1 82 ? 4.879 -10.842 -2.464 1.00 97.25 82 ARG A C 1
ATOM 603 O O . ARG A 1 82 ? 4.273 -11.779 -1.955 1.00 97.25 82 ARG A O 1
ATOM 610 N N . VAL A 1 83 ? 5.738 -10.079 -1.784 1.00 96.62 83 VAL A N 1
ATOM 611 C CA . VAL A 1 83 ? 6.165 -10.356 -0.401 1.00 96.62 83 VAL A CA 1
ATOM 612 C C . VAL A 1 83 ? 5.016 -10.376 0.611 1.00 96.62 83 VAL A C 1
ATOM 614 O O . VAL A 1 83 ? 5.130 -11.028 1.641 1.00 96.62 83 VAL A O 1
ATOM 617 N N . VAL A 1 84 ? 3.891 -9.707 0.330 1.00 96.69 84 VAL A N 1
ATOM 618 C CA . VAL A 1 84 ? 2.714 -9.729 1.214 1.00 96.69 84 VAL A CA 1
ATOM 619 C C . VAL A 1 84 ? 2.090 -11.126 1.235 1.00 96.69 84 VAL A C 1
ATOM 621 O O . VAL A 1 84 ? 1.691 -11.611 2.292 1.00 96.69 84 VAL A O 1
ATOM 624 N N . PHE A 1 85 ? 2.031 -11.779 0.072 1.00 96.12 85 PHE A N 1
ATOM 625 C CA . PHE A 1 85 ? 1.503 -13.135 -0.075 1.00 96.12 85 PHE A CA 1
ATOM 626 C C . PHE A 1 85 ? 2.465 -14.178 0.506 1.00 96.12 85 PHE A C 1
ATOM 628 O O . PHE A 1 85 ? 2.029 -15.167 1.086 1.00 96.12 85 PHE A O 1
ATOM 635 N N . GLU A 1 86 ? 3.771 -13.937 0.392 1.00 95.06 86 GLU A N 1
ATOM 636 C CA . GLU A 1 86 ? 4.818 -14.805 0.949 1.00 95.06 86 GLU A CA 1
ATOM 637 C C . GLU A 1 86 ? 4.966 -14.641 2.474 1.00 95.06 86 GLU A C 1
ATOM 639 O O . GLU A 1 86 ? 5.362 -15.574 3.166 1.00 95.06 86 GLU A O 1
ATOM 644 N N . GLY A 1 87 ? 4.612 -13.470 3.013 1.00 90.25 87 GLY A N 1
ATOM 645 C CA . GLY A 1 87 ? 4.761 -13.111 4.426 1.00 90.25 87 GLY A CA 1
ATOM 646 C C . GLY A 1 87 ? 3.703 -13.690 5.371 1.00 90.25 87 GLY A C 1
ATOM 647 O O . GLY A 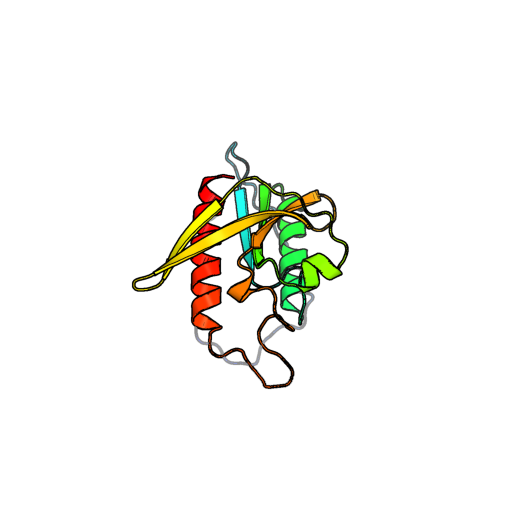1 87 ? 3.725 -13.380 6.561 1.00 90.25 87 GLY A O 1
ATOM 648 N N . GLY A 1 88 ? 2.762 -14.500 4.871 1.00 87.81 88 GLY A N 1
ATOM 649 C CA . GLY A 1 88 ? 1.770 -15.202 5.697 1.00 87.81 88 GLY A CA 1
ATOM 650 C C . GLY A 1 88 ? 0.684 -14.309 6.311 1.00 87.81 88 GLY A C 1
ATOM 651 O O . GLY A 1 88 ? 0.017 -14.718 7.262 1.00 87.81 88 GLY A O 1
ATOM 652 N N . ALA A 1 89 ? 0.495 -13.090 5.798 1.00 90.50 89 ALA A N 1
ATOM 653 C CA . ALA A 1 89 ? -0.605 -12.235 6.226 1.00 90.50 89 ALA A CA 1
ATOM 654 C C . ALA A 1 89 ? -1.959 -12.875 5.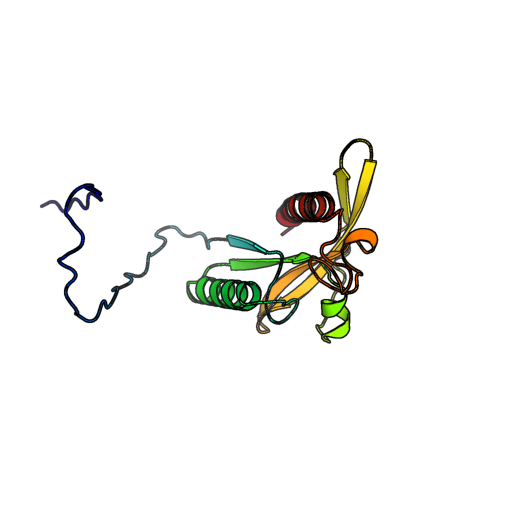870 1.00 90.50 89 ALA A C 1
ATOM 656 O O . ALA A 1 89 ? -2.130 -13.430 4.787 1.00 90.50 89 ALA A O 1
ATOM 657 N N . ALA A 1 90 ? -2.946 -12.760 6.763 1.00 94.25 90 ALA A N 1
ATOM 658 C CA . ALA A 1 90 ? -4.320 -13.135 6.444 1.00 94.25 90 ALA A CA 1
ATOM 659 C C . ALA A 1 90 ? -4.906 -12.108 5.464 1.00 94.25 90 ALA A C 1
ATOM 661 O O . ALA A 1 90 ? -5.153 -10.958 5.842 1.00 94.25 90 ALA A O 1
ATOM 662 N N . LEU A 1 91 ? -5.081 -12.529 4.212 1.00 96.62 91 LEU A N 1
ATOM 663 C CA . LEU A 1 91 ? -5.610 -11.711 3.126 1.00 96.62 91 LEU A CA 1
ATOM 664 C C . LEU A 1 91 ? -7.061 -12.087 2.836 1.00 96.62 91 LEU A C 1
ATOM 666 O O . LEU A 1 91 ? -7.388 -13.259 2.674 1.00 96.62 91 LEU A O 1
ATOM 670 N N . GLU A 1 92 ? -7.914 -11.075 2.743 1.00 96.50 92 GLU A N 1
ATOM 671 C CA . GLU A 1 92 ? -9.327 -11.197 2.396 1.00 96.50 92 GLU A CA 1
ATOM 672 C C . GLU A 1 92 ? -9.593 -10.437 1.092 1.00 96.50 92 GLU A C 1
ATOM 674 O O . GLU A 1 92 ? -9.162 -9.293 0.929 1.00 96.50 92 GLU A O 1
ATOM 679 N N . GLU A 1 93 ? -10.320 -11.045 0.159 1.00 94.69 93 GLU A N 1
ATOM 680 C CA . GLU A 1 93 ? -10.828 -10.325 -1.007 1.00 94.69 93 GLU A CA 1
ATOM 681 C C . GLU A 1 93 ? -12.031 -9.473 -0.610 1.00 94.69 93 GLU A C 1
ATOM 683 O O . GLU A 1 93 ? -13.006 -9.969 -0.055 1.00 94.69 93 GLU A O 1
ATOM 688 N N . THR A 1 94 ? -11.988 -8.178 -0.922 1.00 95.25 94 THR A N 1
ATOM 689 C CA . THR A 1 94 ? -13.095 -7.270 -0.577 1.00 95.25 94 THR A CA 1
ATOM 690 C C . THR A 1 94 ? -14.230 -7.281 -1.606 1.00 95.25 94 THR A C 1
ATOM 692 O O . THR A 1 94 ? -15.257 -6.643 -1.388 1.00 95.25 94 THR A O 1
ATOM 695 N N . GLY A 1 95 ? -14.026 -7.928 -2.760 1.00 94.19 95 GLY A N 1
ATOM 696 C CA . GLY A 1 95 ? -14.903 -7.819 -3.932 1.00 94.19 95 GLY A CA 1
ATOM 697 C C . GLY A 1 95 ? -14.853 -6.451 -4.630 1.00 94.19 95 GLY A C 1
ATOM 698 O O . GLY A 1 95 ? -15.582 -6.219 -5.591 1.00 94.19 95 GLY A O 1
ATOM 699 N N . VAL A 1 96 ? -14.009 -5.526 -4.161 1.00 94.50 96 VAL A N 1
ATOM 700 C CA . VAL A 1 96 ? -13.861 -4.191 -4.745 1.00 94.50 96 VAL A CA 1
ATOM 701 C C . VAL A 1 96 ? -12.846 -4.228 -5.880 1.00 94.50 96 VAL A C 1
ATOM 703 O O . VAL A 1 96 ? -11.660 -4.485 -5.668 1.00 94.50 96 VAL A O 1
ATOM 706 N N . GLU A 1 97 ? -13.311 -3.872 -7.072 1.00 95.62 97 GLU A N 1
ATOM 707 C CA . GLU A 1 97 ? -12.467 -3.604 -8.233 1.00 95.62 97 GLU A CA 1
ATOM 708 C C . GLU A 1 97 ? -12.323 -2.098 -8.483 1.00 95.62 97 GLU A C 1
ATOM 710 O O . GLU A 1 97 ? -13.247 -1.305 -8.243 1.00 95.62 97 GLU A O 1
ATOM 715 N N . VAL A 1 98 ? -11.155 -1.716 -9.000 1.00 94.81 98 VAL A N 1
ATOM 716 C CA . VAL A 1 98 ? -10.834 -0.364 -9.464 1.00 94.81 98 VAL A CA 1
ATOM 717 C C . VAL A 1 98 ? -10.384 -0.413 -10.922 1.00 94.81 98 VAL A C 1
ATOM 719 O O . VAL A 1 98 ? -9.661 -1.319 -11.330 1.00 94.81 98 VAL A O 1
ATOM 722 N N . GLU A 1 99 ? -10.786 0.577 -11.714 1.00 95.81 99 GLU A N 1
ATOM 723 C CA . GLU A 1 99 ? -10.367 0.724 -13.109 1.00 95.81 99 GLU A CA 1
ATOM 724 C C . GLU A 1 99 ? -9.757 2.117 -13.293 1.00 95.81 99 GLU A C 1
ATOM 726 O O . GLU A 1 99 ? -10.446 3.134 -13.223 1.00 95.81 99 GLU A O 1
ATOM 731 N N . ILE A 1 100 ? -8.439 2.168 -13.479 1.00 96.62 100 ILE A N 1
ATOM 732 C CA . ILE A 1 100 ? -7.648 3.395 -13.417 1.00 96.62 100 ILE A CA 1
ATOM 733 C C . ILE A 1 100 ? -7.183 3.810 -14.815 1.00 96.62 100 ILE A C 1
ATOM 735 O O . ILE A 1 100 ? -6.471 3.043 -15.467 1.00 96.62 100 ILE A O 1
ATOM 739 N N . PRO A 1 101 ? -7.511 5.029 -15.280 1.00 95.88 101 PRO A N 1
ATOM 740 C CA . PRO A 1 101 ? -6.990 5.542 -16.540 1.00 95.88 101 PRO A CA 1
ATOM 741 C C . PRO A 1 101 ? -5.507 5.928 -16.407 1.00 95.88 101 PRO A C 1
ATOM 743 O O . PRO A 1 101 ? -5.134 6.750 -15.556 1.00 95.88 101 PRO A O 1
ATOM 746 N N . LEU A 1 102 ? -4.669 5.363 -17.277 1.00 94.62 102 LEU A N 1
ATOM 747 C CA . LEU A 1 102 ? -3.237 5.640 -17.418 1.00 94.62 102 LEU A CA 1
ATOM 748 C C . LEU A 1 102 ? -2.928 5.904 -18.895 1.00 94.62 102 LEU A C 1
ATOM 750 O O . LEU A 1 102 ? -2.833 4.974 -19.693 1.00 94.62 102 LEU A O 1
ATOM 754 N N . GLY A 1 103 ? -2.802 7.179 -19.267 1.00 91.50 103 GLY A N 1
ATOM 755 C CA . GLY A 1 103 ? -2.738 7.568 -20.676 1.00 91.50 103 GLY A CA 1
ATOM 756 C C . GLY A 1 103 ? -4.013 7.146 -21.409 1.00 91.50 103 GLY A C 1
ATOM 757 O O . GLY A 1 103 ? -5.116 7.408 -20.933 1.00 91.50 103 GLY A O 1
ATOM 758 N N . GLU A 1 104 ? -3.855 6.461 -22.538 1.00 92.88 104 GLU A N 1
ATOM 759 C CA . GLU A 1 104 ? -4.969 6.000 -23.380 1.00 92.88 104 GLU A CA 1
ATOM 760 C C . GLU A 1 104 ? -5.593 4.678 -22.915 1.00 92.88 104 GLU A C 1
ATOM 762 O O . GLU A 1 104 ? -6.648 4.274 -23.402 1.00 92.88 104 GLU A O 1
ATOM 767 N N . ARG A 1 105 ? -4.962 3.992 -21.957 1.00 94.25 105 ARG A N 1
ATOM 768 C CA . ARG A 1 105 ? -5.434 2.699 -21.458 1.00 94.25 105 ARG A CA 1
ATOM 769 C C . ARG A 1 105 ? -6.074 2.812 -20.087 1.00 94.25 105 ARG A C 1
ATOM 771 O O . ARG A 1 105 ? -5.809 3.727 -19.307 1.00 94.25 105 ARG A O 1
ATOM 778 N N . LYS A 1 106 ? -6.875 1.803 -19.764 1.00 95.69 106 LYS A N 1
ATOM 779 C CA . LYS A 1 106 ? -7.392 1.581 -18.419 1.00 95.69 106 LYS A CA 1
ATOM 780 C C . LYS A 1 106 ? -6.763 0.334 -17.826 1.00 95.69 106 LYS A C 1
ATOM 782 O O . LYS A 1 106 ? -6.706 -0.704 -18.481 1.00 95.69 106 LYS A O 1
ATOM 787 N N . VAL A 1 107 ? -6.293 0.441 -16.591 1.00 96.75 107 VAL A N 1
ATOM 788 C CA . VAL A 1 107 ? -5.691 -0.670 -15.855 1.00 96.75 107 VAL A CA 1
ATOM 789 C C . VAL A 1 107 ? -6.602 -1.055 -14.708 1.00 96.75 107 VAL A C 1
ATOM 791 O O . VAL A 1 107 ? -7.007 -0.203 -13.918 1.00 96.75 107 VAL A O 1
ATOM 794 N N . ARG A 1 108 ? -6.929 -2.342 -14.623 1.00 96.56 108 ARG A N 1
ATOM 795 C CA . ARG A 1 108 ? -7.757 -2.886 -13.549 1.00 96.56 108 ARG A CA 1
ATOM 796 C C . ARG A 1 108 ? -6.910 -3.291 -12.352 1.00 96.56 108 ARG A C 1
ATOM 798 O O . ARG A 1 108 ? -5.772 -3.730 -12.507 1.00 96.56 108 ARG A O 1
ATOM 805 N N . GLY A 1 109 ? -7.495 -3.162 -11.173 1.00 96.38 109 GLY A N 1
ATOM 806 C CA . GLY A 1 109 ? -6.953 -3.673 -9.927 1.00 96.38 109 GLY A CA 1
ATOM 807 C C . GLY A 1 109 ? -8.051 -4.174 -9.004 1.00 96.38 109 GLY A C 1
ATOM 808 O O . GLY A 1 109 ? -9.224 -3.846 -9.176 1.00 96.38 109 GLY A O 1
ATOM 809 N N . ILE A 1 110 ? -7.650 -4.955 -8.010 1.00 97.25 110 ILE A N 1
ATO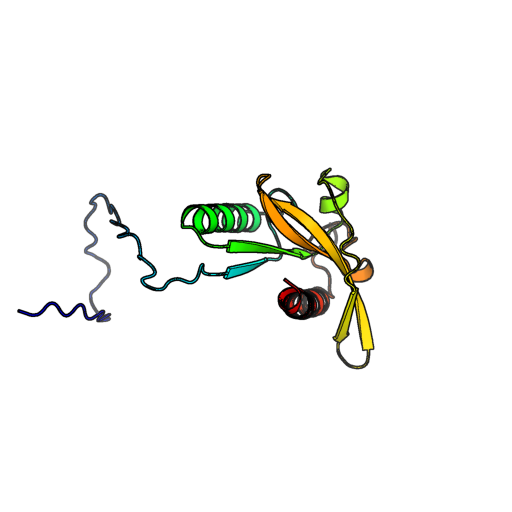M 810 C CA . ILE A 1 110 ? -8.530 -5.510 -6.978 1.00 97.25 110 ILE A CA 1
ATOM 811 C C . ILE A 1 110 ? -8.047 -4.990 -5.631 1.00 97.25 110 ILE A C 1
ATOM 813 O O . ILE A 1 110 ? -6.842 -4.852 -5.417 1.00 97.25 110 ILE A O 1
ATOM 817 N N . ILE A 1 111 ? -8.965 -4.710 -4.713 1.00 97.94 111 ILE A N 1
ATOM 818 C CA . ILE A 1 111 ? -8.606 -4.359 -3.345 1.00 97.94 111 ILE A CA 1
ATOM 819 C C . ILE A 1 111 ? -8.701 -5.595 -2.455 1.00 97.94 111 ILE A C 1
ATOM 821 O O . ILE A 1 111 ? -9.765 -6.202 -2.309 1.00 97.94 111 ILE A O 1
ATOM 825 N N . LEU A 1 112 ? -7.586 -5.951 -1.826 1.00 97.81 112 LEU A N 1
ATOM 826 C CA . LEU A 1 112 ? -7.568 -6.927 -0.738 1.00 97.81 112 LEU A CA 1
ATOM 827 C C . LEU A 1 112 ? -7.580 -6.197 0.603 1.00 97.81 112 LEU A C 1
ATOM 829 O O . LEU A 1 112 ? -7.224 -5.020 0.689 1.00 97.81 112 LEU A O 1
ATOM 833 N N . ARG A 1 113 ? -7.951 -6.908 1.660 1.00 97.19 113 ARG A N 1
ATOM 834 C CA . ARG A 1 113 ? -7.897 -6.438 3.039 1.00 97.19 113 ARG A CA 1
ATOM 835 C C . ARG A 1 113 ? -6.963 -7.324 3.854 1.00 97.19 113 ARG A C 1
ATOM 837 O O . ARG A 1 113 ? -6.930 -8.538 3.695 1.00 97.19 113 ARG A O 1
ATOM 844 N N . ALA A 1 114 ? -6.226 -6.684 4.746 1.00 97.12 114 ALA A N 1
ATOM 845 C CA . ALA A 1 114 ? -5.385 -7.283 5.764 1.00 97.12 114 ALA A CA 1
ATOM 846 C C . ALA A 1 114 ? -5.471 -6.443 7.047 1.00 97.12 114 ALA A C 1
ATOM 848 O O . ALA A 1 114 ? -6.250 -5.488 7.151 1.00 97.12 114 ALA A O 1
ATOM 849 N N . LYS A 1 115 ? -4.640 -6.778 8.034 1.00 96.12 115 LYS A N 1
ATOM 850 C CA . LYS A 1 115 ? -4.449 -5.965 9.236 1.00 96.12 115 LYS A CA 1
ATOM 851 C C . LYS A 1 115 ? -2.969 -5.721 9.487 1.00 96.12 115 LYS A C 1
ATOM 853 O O . LYS A 1 115 ? -2.161 -6.636 9.354 1.00 96.12 115 LYS A O 1
ATOM 858 N N . ILE A 1 116 ? -2.631 -4.517 9.936 1.00 94.25 116 ILE A N 1
ATOM 859 C CA . ILE A 1 116 ? -1.329 -4.224 10.546 1.00 94.25 116 ILE A CA 1
ATOM 860 C C . ILE A 1 116 ? -1.482 -4.151 12.066 1.00 94.25 116 ILE A C 1
ATOM 862 O O . ILE A 1 116 ? -2.515 -3.721 12.589 1.00 94.25 116 ILE A O 1
ATOM 866 N N . ALA A 1 117 ? -0.459 -4.622 12.785 1.00 86.50 117 ALA A N 1
ATOM 867 C CA . ALA A 1 117 ? -0.452 -4.696 14.250 1.00 86.50 117 ALA A CA 1
ATOM 868 C C . ALA A 1 117 ? -1.721 -5.356 14.847 1.00 86.50 117 ALA A C 1
ATOM 870 O O . ALA A 1 117 ? -2.219 -4.935 15.887 1.00 86.50 117 ALA A O 1
ATOM 871 N N . GLY A 1 118 ? -2.294 -6.342 14.146 1.00 86.75 118 GLY A N 1
ATOM 872 C CA . GLY A 1 118 ? -3.461 -7.121 14.582 1.00 86.75 118 GLY A CA 1
ATOM 873 C C . GLY A 1 118 ? -4.814 -6.394 14.592 1.00 86.75 118 GLY A C 1
ATOM 874 O O . GLY A 1 118 ? -5.844 -7.065 14.645 1.00 86.75 118 GLY A O 1
ATOM 875 N N . ARG A 1 119 ? -4.852 -5.056 14.504 1.00 91.88 119 ARG A N 1
ATOM 876 C CA . ARG A 1 119 ? -6.097 -4.278 14.669 1.00 91.88 119 ARG A CA 1
ATOM 877 C C . ARG A 1 119 ? -6.364 -3.203 13.619 1.00 91.88 119 ARG A C 1
ATOM 879 O O . ARG A 1 119 ? -7.526 -2.880 13.410 1.00 91.88 119 ARG A O 1
ATOM 886 N N . ILE A 1 120 ? -5.339 -2.653 12.969 1.00 96.38 120 ILE A N 1
ATOM 887 C CA . ILE A 1 120 ? -5.512 -1.529 12.038 1.00 96.38 120 ILE A CA 1
ATOM 888 C C . ILE A 1 120 ? -5.813 -2.101 10.645 1.00 96.38 120 ILE A C 1
ATOM 890 O O . ILE A 1 120 ? -4.978 -2.858 10.136 1.00 96.38 120 ILE A O 1
ATOM 894 N N . PRO A 1 121 ? -6.964 -1.786 10.023 1.00 96.56 121 PRO A N 1
ATOM 895 C CA . PRO A 1 121 ? -7.275 -2.242 8.673 1.00 96.56 121 PRO A CA 1
ATOM 896 C C . PRO A 1 121 ? -6.236 -1.748 7.666 1.00 96.56 121 PRO A C 1
ATOM 898 O O . PRO A 1 121 ? -5.859 -0.575 7.662 1.00 96.56 121 PRO A O 1
ATOM 901 N N . ALA A 1 122 ? -5.787 -2.648 6.799 1.00 97.31 122 ALA A N 1
ATOM 902 C CA . ALA A 1 122 ? -4.906 -2.327 5.689 1.00 97.31 122 ALA A CA 1
ATOM 903 C C . ALA A 1 122 ? -5.520 -2.819 4.382 1.00 97.31 122 ALA A C 1
ATOM 905 O O . ALA A 1 122 ? -5.955 -3.964 4.290 1.00 97.31 122 ALA A O 1
ATOM 906 N N . TYR A 1 123 ? -5.533 -1.960 3.374 1.00 97.88 123 TYR A N 1
ATOM 907 C CA . TYR A 1 123 ? -6.019 -2.257 2.038 1.00 97.88 123 TYR A CA 1
ATOM 908 C C . TYR A 1 123 ? -4.844 -2.421 1.085 1.00 97.88 123 TYR A C 1
ATOM 910 O O . TYR A 1 123 ? -3.915 -1.615 1.073 1.00 97.88 123 TYR A O 1
ATOM 918 N N . LEU A 1 124 ? -4.877 -3.471 0.279 1.00 98.31 124 LEU A N 1
ATOM 919 C CA . LEU A 1 124 ? -3.805 -3.796 -0.649 1.00 98.31 124 LEU A CA 1
ATOM 920 C C . LEU A 1 124 ? -4.313 -3.612 -2.072 1.00 98.31 124 LEU A C 1
ATOM 922 O O . LEU A 1 124 ? -5.238 -4.305 -2.495 1.00 98.31 124 LEU A O 1
ATOM 926 N N . VAL A 1 125 ? -3.704 -2.689 -2.814 1.00 98.38 125 VAL A N 1
ATOM 927 C CA . VAL A 1 125 ? -4.013 -2.488 -4.233 1.00 98.38 125 VAL A CA 1
ATOM 928 C C . VAL A 1 125 ? -3.311 -3.576 -5.037 1.00 98.38 125 VAL A C 1
ATOM 930 O O . VAL A 1 125 ? -2.101 -3.509 -5.270 1.00 98.38 125 VAL A O 1
ATOM 933 N N . ARG A 1 126 ? -4.065 -4.586 -5.465 1.00 98.12 126 ARG A N 1
ATOM 934 C CA . ARG A 1 126 ? -3.574 -5.657 -6.327 1.00 98.12 126 ARG A CA 1
ATOM 935 C C . ARG A 1 126 ? -3.623 -5.228 -7.784 1.00 98.12 126 ARG A C 1
ATOM 937 O O . ARG A 1 126 ? -4.672 -4.876 -8.312 1.00 98.12 126 ARG A O 1
ATOM 944 N N . GLY A 1 127 ? -2.466 -5.293 -8.426 1.00 96.81 127 GLY A N 1
ATOM 945 C CA . GLY A 1 127 ? -2.275 -5.106 -9.857 1.00 96.81 127 GLY A CA 1
ATOM 946 C C . GLY A 1 127 ? -1.070 -5.938 -10.255 1.00 96.81 127 GLY A C 1
ATOM 947 O O . GLY A 1 127 ? 0.058 -5.456 -10.178 1.00 96.81 127 GLY A O 1
ATOM 948 N N . ASP A 1 128 ? -1.296 -7.209 -10.592 1.00 95.94 128 ASP A N 1
ATOM 949 C CA . ASP A 1 128 ? -0.230 -8.220 -10.643 1.00 95.94 128 ASP A CA 1
ATOM 950 C C . ASP A 1 128 ? 0.888 -7.845 -11.624 1.00 95.94 128 ASP A C 1
ATOM 952 O O . ASP A 1 128 ? 2.066 -7.993 -11.300 1.00 95.94 128 ASP A O 1
ATOM 956 N N . ALA A 1 129 ? 0.538 -7.232 -12.759 1.00 93.88 129 ALA A N 1
ATOM 957 C CA . ALA A 1 129 ? 1.503 -6.714 -13.731 1.00 93.88 129 ALA A CA 1
ATOM 958 C C . ALA A 1 129 ? 2.495 -5.693 -13.129 1.00 93.88 129 ALA A C 1
ATOM 960 O O . ALA A 1 129 ? 3.641 -5.599 -13.577 1.00 93.88 129 ALA A O 1
ATOM 961 N N . TYR A 1 130 ? 2.081 -4.951 -12.099 1.00 96.50 130 TYR A N 1
ATOM 962 C CA . TYR A 1 130 ? 2.891 -3.930 -11.439 1.00 96.50 130 TYR A CA 1
ATOM 963 C C . TYR A 1 130 ? 3.585 -4.413 -10.167 1.00 96.50 130 TYR A C 1
ATOM 965 O O . TYR A 1 130 ? 4.750 -4.075 -9.954 1.00 96.50 130 TYR A O 1
ATOM 973 N N . PHE A 1 131 ? 2.897 -5.184 -9.318 1.00 97.88 131 PHE A N 1
ATOM 974 C CA . PHE A 1 131 ? 3.355 -5.439 -7.944 1.00 97.88 131 PHE A CA 1
ATOM 975 C C . PHE A 1 131 ? 3.751 -6.892 -7.657 1.00 97.88 131 PHE A C 1
ATOM 977 O O . PHE A 1 131 ? 4.462 -7.139 -6.680 1.00 97.88 131 PHE A O 1
ATOM 984 N N . MET A 1 132 ? 3.408 -7.853 -8.526 1.00 96.81 132 MET A N 1
ATOM 985 C CA . MET A 1 132 ? 3.854 -9.248 -8.387 1.00 96.81 132 MET A CA 1
ATOM 986 C C . MET A 1 132 ? 5.267 -9.442 -8.951 1.00 96.81 132 MET A C 1
ATOM 988 O O . MET A 1 132 ? 5.505 -10.284 -9.817 1.00 96.81 132 MET A O 1
ATOM 992 N N . ARG A 1 133 ? 6.234 -8.671 -8.441 1.00 95.69 133 ARG A N 1
ATOM 993 C CA . ARG A 1 133 ? 7.642 -8.656 -8.881 1.00 95.69 133 ARG A CA 1
ATOM 994 C C . ARG A 1 133 ? 8.607 -9.071 -7.768 1.00 95.69 133 ARG A C 1
ATOM 996 O O . ARG A 1 133 ? 8.185 -9.308 -6.641 1.00 95.69 133 ARG A O 1
ATOM 1003 N N . GLY A 1 134 ? 9.888 -9.224 -8.116 1.00 94.56 134 GLY A N 1
ATOM 1004 C CA . GLY A 1 134 ? 10.928 -9.728 -7.209 1.00 94.56 134 GLY A CA 1
ATOM 1005 C C . GLY A 1 134 ? 11.319 -8.764 -6.085 1.00 94.56 134 GLY A C 1
ATOM 1006 O O . GLY A 1 134 ? 11.809 -9.209 -5.054 1.00 94.56 134 GLY A O 1
ATOM 1007 N N . GLY A 1 135 ? 11.071 -7.466 -6.248 1.00 95.75 135 GLY A N 1
ATOM 1008 C CA . GLY A 1 135 ? 11.257 -6.478 -5.191 1.00 95.75 135 GLY A CA 1
ATOM 1009 C C . GLY A 1 135 ? 10.230 -5.357 -5.265 1.00 95.75 135 GLY A C 1
ATOM 1010 O O . GLY A 1 135 ? 9.393 -5.308 -6.170 1.00 95.75 135 GLY A O 1
ATOM 1011 N N . LEU A 1 136 ? 10.282 -4.446 -4.290 1.00 97.12 136 LEU A N 1
ATOM 1012 C CA . LEU A 1 136 ? 9.364 -3.311 -4.256 1.00 97.12 136 LEU A CA 1
ATOM 1013 C C . LEU A 1 136 ? 9.733 -2.316 -5.348 1.00 97.12 136 LEU A C 1
ATOM 1015 O O . LEU A 1 136 ? 8.902 -2.073 -6.198 1.00 97.12 136 LEU A O 1
ATOM 1019 N N . TYR A 1 137 ? 10.949 -1.778 -5.396 1.00 96.94 137 TYR A N 1
ATOM 1020 C CA . TYR A 1 137 ? 11.315 -0.724 -6.363 1.00 96.94 137 TYR A CA 1
ATOM 1021 C C . TYR A 1 137 ? 12.176 -1.216 -7.533 1.00 96.94 137 TYR A C 1
ATOM 1023 O O . TYR A 1 137 ? 12.389 -0.494 -8.504 1.00 96.94 137 TYR A O 1
ATOM 1031 N N . GLY A 1 138 ? 12.688 -2.436 -7.445 1.00 96.56 138 GLY A N 1
ATOM 1032 C CA . GLY A 1 138 ? 13.641 -2.996 -8.390 1.00 96.56 138 GLY A CA 1
ATOM 1033 C C . GLY A 1 138 ? 14.068 -4.393 -7.966 1.00 96.56 138 GLY A C 1
ATOM 1034 O O . GLY A 1 138 ? 13.574 -4.920 -6.967 1.00 96.56 138 GLY A O 1
ATOM 1035 N N . ASP A 1 139 ? 14.995 -4.971 -8.715 1.00 94.06 139 ASP A N 1
ATOM 1036 C CA . ASP A 1 139 ? 15.621 -6.257 -8.416 1.00 94.06 139 ASP A CA 1
ATOM 1037 C C . ASP A 1 139 ? 17.148 -6.189 -8.603 1.00 94.06 139 ASP A C 1
ATOM 1039 O O . ASP A 1 139 ? 17.738 -5.108 -8.603 1.00 94.06 139 ASP A O 1
ATOM 1043 N N . ALA A 1 140 ? 17.805 -7.344 -8.743 1.00 93.31 140 ALA A N 1
ATOM 1044 C CA . ALA A 1 140 ? 19.251 -7.436 -8.941 1.00 93.31 140 ALA A CA 1
ATOM 1045 C C . ALA A 1 140 ? 19.766 -6.653 -10.167 1.00 93.31 140 ALA A C 1
ATOM 1047 O O . ALA A 1 140 ? 20.954 -6.344 -10.228 1.00 93.31 140 ALA A O 1
ATOM 1048 N N . LYS A 1 141 ? 18.901 -6.329 -11.138 1.00 93.50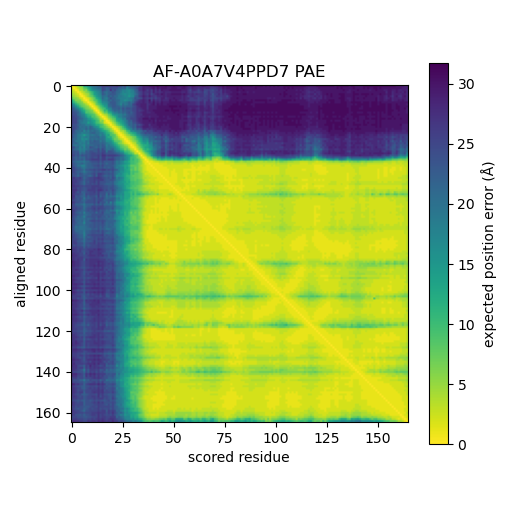 141 LYS A N 1
ATOM 1049 C CA . LYS A 1 141 ? 19.241 -5.544 -12.334 1.00 93.50 141 LYS A CA 1
ATOM 1050 C C . LYS A 1 141 ? 19.072 -4.035 -12.137 1.00 93.50 141 LYS A C 1
ATOM 1052 O O . LYS A 1 141 ? 19.407 -3.275 -13.039 1.00 93.50 141 LYS A O 1
ATOM 1057 N N . GLY A 1 142 ? 18.579 -3.600 -10.978 1.00 95.25 142 GLY A N 1
ATOM 1058 C CA . GLY A 1 142 ? 18.335 -2.197 -10.658 1.00 95.25 142 GLY A CA 1
ATOM 1059 C C . GLY A 1 142 ? 16.850 -1.857 -10.542 1.00 95.25 142 GLY A C 1
ATOM 1060 O O . GLY A 1 142 ? 15.996 -2.727 -10.362 1.00 95.25 142 GLY A O 1
ATOM 1061 N N . ALA A 1 143 ? 16.551 -0.559 -10.589 1.00 97.31 143 ALA A N 1
ATOM 1062 C CA . ALA A 1 143 ? 15.193 -0.042 -10.460 1.00 97.31 143 ALA A CA 1
ATOM 1063 C C . ALA A 1 143 ? 14.320 -0.444 -11.658 1.00 97.31 143 ALA A C 1
ATOM 1065 O O . ALA A 1 143 ? 14.781 -0.451 -12.797 1.00 97.31 143 ALA A O 1
ATOM 1066 N N . TYR A 1 144 ? 13.040 -0.724 -11.410 1.00 97.31 144 TYR A N 1
ATOM 1067 C CA . TYR A 1 144 ? 12.092 -0.950 -12.497 1.00 97.31 144 TYR A CA 1
ATOM 1068 C C . TYR A 1 144 ? 11.852 0.339 -13.292 1.00 97.31 144 TYR A C 1
ATOM 1070 O O . TYR A 1 144 ? 11.530 1.381 -12.716 1.00 97.31 144 TYR A O 1
ATOM 1078 N N . GLU A 1 145 ? 11.969 0.258 -14.617 1.00 97.44 145 GLU A N 1
ATOM 1079 C CA . GLU A 1 145 ? 11.799 1.403 -15.525 1.00 97.44 145 GLU A CA 1
ATOM 1080 C C . GLU A 1 145 ? 10.388 2.006 -15.450 1.00 97.44 145 GLU A C 1
ATOM 1082 O O . GLU A 1 145 ? 10.204 3.214 -15.585 1.00 97.44 145 GLU A O 1
ATOM 1087 N N . ASP A 1 146 ? 9.384 1.179 -15.154 1.00 96.62 146 ASP A N 1
ATOM 1088 C CA . ASP A 1 146 ? 7.978 1.567 -15.078 1.00 96.62 146 ASP A CA 1
ATOM 1089 C C . ASP A 1 146 ? 7.544 2.076 -13.696 1.00 96.62 146 ASP A C 1
ATOM 1091 O O . ASP A 1 146 ? 6.357 2.338 -13.499 1.00 96.62 146 ASP A O 1
ATOM 1095 N N . ASN A 1 147 ? 8.470 2.268 -12.742 1.00 97.88 147 ASN A N 1
ATOM 1096 C CA . ASN A 1 147 ? 8.172 2.709 -11.370 1.00 97.88 147 ASN A CA 1
ATOM 1097 C C . ASN A 1 147 ? 7.232 3.919 -11.305 1.00 97.88 147 ASN A C 1
ATOM 1099 O O . ASN A 1 147 ? 6.271 3.910 -10.534 1.00 97.88 147 ASN A O 1
ATOM 1103 N N . ALA A 1 148 ? 7.470 4.942 -12.125 1.00 97.06 148 ALA A N 1
ATOM 1104 C CA . ALA A 1 148 ? 6.610 6.120 -12.158 1.00 97.06 148 ALA A CA 1
ATOM 1105 C C . ALA A 1 148 ? 5.151 5.740 -12.464 1.00 97.06 148 ALA A C 1
ATOM 1107 O O . ALA A 1 148 ? 4.230 6.136 -11.752 1.00 97.06 148 ALA A O 1
ATOM 1108 N N . GLU A 1 149 ? 4.940 4.906 -13.477 1.00 97.31 149 GLU A N 1
ATOM 1109 C CA . GLU A 1 149 ? 3.612 4.510 -13.930 1.00 97.31 149 GLU A CA 1
ATOM 1110 C C . GLU A 1 149 ? 2.865 3.668 -12.887 1.00 97.31 149 GLU A C 1
ATOM 1112 O O . GLU A 1 149 ? 1.716 3.965 -12.551 1.00 97.31 149 GLU A O 1
ATOM 1117 N N . ARG A 1 150 ? 3.519 2.654 -12.309 1.00 97.12 150 ARG A N 1
ATOM 1118 C CA . ARG A 1 150 ? 2.894 1.800 -11.283 1.00 97.12 150 ARG A CA 1
ATOM 1119 C C . ARG A 1 150 ? 2.546 2.554 -10.003 1.00 97.12 150 ARG A C 1
ATOM 1121 O O . ARG A 1 150 ? 1.551 2.226 -9.359 1.00 97.12 150 ARG A O 1
ATOM 1128 N N . PHE A 1 151 ? 3.322 3.569 -9.620 1.00 98.25 151 PHE A N 1
ATOM 1129 C CA . PHE A 1 151 ? 2.977 4.385 -8.457 1.00 98.25 151 PHE A CA 1
ATOM 1130 C C . PHE A 1 151 ? 1.901 5.428 -8.778 1.00 98.25 151 PHE A C 1
ATOM 1132 O O . PHE A 1 151 ? 1.073 5.708 -7.915 1.00 98.25 151 PHE A O 1
ATOM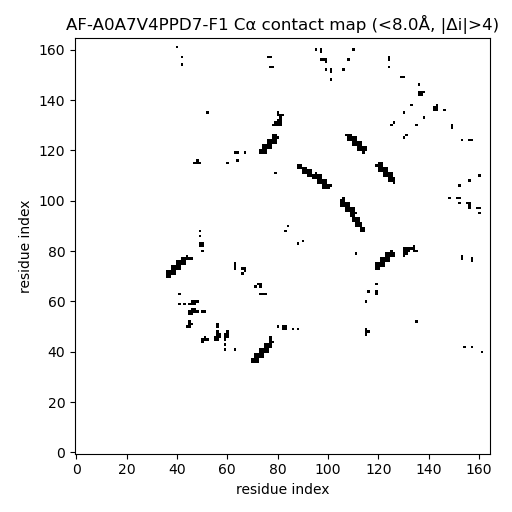 1139 N N . VAL A 1 152 ? 1.796 5.903 -10.025 1.00 98.06 152 VAL A N 1
ATOM 1140 C CA . VAL A 1 152 ? 0.609 6.651 -10.480 1.00 98.06 152 VAL A CA 1
ATOM 1141 C C . VAL A 1 152 ? -0.643 5.770 -10.423 1.00 98.06 152 VAL A C 1
ATOM 1143 O O . VAL A 1 152 ? -1.677 6.219 -9.923 1.00 98.06 152 VAL A O 1
ATOM 1146 N N . PHE A 1 153 ? -0.555 4.514 -10.876 1.00 98.44 153 PHE A N 1
ATOM 1147 C CA . PHE A 1 153 ? -1.635 3.536 -10.733 1.00 98.44 153 PHE A CA 1
ATOM 1148 C C . PHE A 1 153 ? -2.044 3.365 -9.267 1.00 98.44 153 PHE A C 1
ATOM 1150 O O . PHE A 1 153 ? -3.220 3.527 -8.944 1.00 98.44 153 PHE A O 1
ATOM 1157 N N . PHE A 1 154 ? -1.076 3.110 -8.381 1.00 98.56 154 PHE A N 1
ATOM 1158 C CA . PHE A 1 154 ? -1.317 2.962 -6.947 1.00 98.56 154 PHE A CA 1
ATOM 1159 C C . PHE A 1 154 ? -2.007 4.186 -6.342 1.00 98.56 154 PHE A C 1
ATOM 1161 O O . PHE A 1 154 ? -3.037 4.030 -5.695 1.00 98.56 154 PHE A O 1
ATOM 1168 N N . CYS A 1 155 ? -1.489 5.395 -6.571 1.00 98.06 155 CYS A N 1
ATOM 1169 C CA . CYS A 1 155 ? -2.060 6.614 -5.999 1.00 98.06 155 CYS A CA 1
ATOM 1170 C C . CYS A 1 155 ? -3.515 6.820 -6.438 1.00 98.06 155 CYS A C 1
ATOM 1172 O O . CYS A 1 155 ? -4.378 7.110 -5.611 1.00 98.06 155 CYS A O 1
ATOM 1174 N N . LYS A 1 156 ? -3.817 6.625 -7.728 1.00 97.62 156 LYS A N 1
ATOM 1175 C CA . LYS A 1 156 ? -5.190 6.745 -8.238 1.00 97.62 156 LYS A CA 1
ATOM 1176 C C . LYS A 1 156 ? -6.107 5.648 -7.687 1.00 97.62 156 LYS A C 1
ATOM 1178 O O . LYS A 1 156 ? -7.228 5.946 -7.288 1.00 97.62 156 LYS A O 1
ATOM 1183 N N . ALA A 1 157 ? -5.630 4.406 -7.621 1.00 97.44 157 ALA A N 1
ATOM 1184 C CA . ALA A 1 157 ? -6.370 3.286 -7.041 1.00 97.44 157 ALA A CA 1
ATOM 1185 C C . ALA A 1 157 ? -6.654 3.481 -5.548 1.00 97.44 157 ALA A C 1
ATOM 1187 O O . ALA A 1 157 ? -7.766 3.218 -5.103 1.00 97.44 157 ALA A O 1
ATOM 1188 N N . ALA A 1 158 ? -5.681 3.984 -4.786 1.00 97.25 158 ALA A N 1
ATOM 1189 C CA . ALA A 1 158 ? -5.834 4.290 -3.370 1.00 97.25 158 ALA A CA 1
ATOM 1190 C C . ALA A 1 158 ? -6.908 5.360 -3.136 1.00 97.25 158 ALA A C 1
ATOM 1192 O O . ALA A 1 158 ? -7.737 5.202 -2.245 1.00 97.25 158 ALA A O 1
ATOM 1193 N N . LEU A 1 159 ? -6.936 6.413 -3.962 1.00 95.81 159 LEU A N 1
ATOM 1194 C CA . LEU A 1 159 ? -7.970 7.450 -3.895 1.00 95.81 159 LEU A CA 1
ATOM 1195 C C . LEU A 1 159 ? -9.358 6.919 -4.269 1.00 95.81 159 LEU A C 1
ATOM 1197 O O . LEU A 1 159 ? -10.333 7.257 -3.606 1.00 95.81 159 LEU A O 1
ATOM 1201 N N . GLU A 1 160 ? -9.459 6.081 -5.302 1.00 93.81 160 GLU A N 1
ATOM 1202 C CA . GLU A 1 160 ? -10.728 5.448 -5.682 1.00 93.81 160 GLU A CA 1
ATOM 1203 C C . GLU A 1 160 ? -11.240 4.515 -4.576 1.00 93.81 160 GLU A C 1
ATOM 1205 O O . GLU A 1 160 ? -12.420 4.544 -4.225 1.00 93.81 160 GLU A O 1
ATOM 1210 N N . ALA A 1 161 ? -10.342 3.733 -3.976 1.00 88.88 161 ALA A N 1
ATOM 1211 C CA . ALA A 1 161 ? -10.661 2.851 -2.864 1.00 88.88 161 ALA A CA 1
ATOM 1212 C C . ALA A 1 161 ? -11.096 3.650 -1.621 1.00 88.88 161 ALA A C 1
ATOM 1214 O O . ALA A 1 161 ? -12.093 3.301 -0.997 1.00 88.88 161 ALA A O 1
ATOM 1215 N N . ALA A 1 162 ? -10.434 4.774 -1.319 1.00 90.81 162 ALA A N 1
ATOM 1216 C CA . ALA A 1 162 ? -10.760 5.652 -0.191 1.00 90.81 162 ALA A CA 1
ATOM 1217 C C . ALA A 1 162 ? -12.210 6.157 -0.191 1.00 90.81 162 ALA A C 1
ATOM 1219 O O . ALA A 1 162 ? -12.759 6.445 0.865 1.00 90.81 162 ALA A O 1
ATOM 1220 N N . ARG A 1 163 ? -12.854 6.252 -1.361 1.00 87.62 163 ARG A N 1
ATOM 1221 C CA . ARG A 1 163 ? -14.268 6.648 -1.477 1.00 87.62 163 ARG A CA 1
ATOM 1222 C C . ARG A 1 163 ? -15.243 5.573 -0.994 1.00 87.62 163 ARG A C 1
ATOM 1224 O O . ARG A 1 163 ? -16.436 5.846 -0.898 1.00 87.62 163 ARG A O 1
ATOM 1231 N N . ARG A 1 164 ? -14.758 4.350 -0.778 1.00 80.50 164 ARG A N 1
ATOM 1232 C CA . ARG A 1 164 ? -15.551 3.155 -0.465 1.00 80.50 164 ARG A CA 1
ATOM 1233 C C . ARG A 1 164 ? -15.368 2.693 0.987 1.00 80.50 164 ARG A C 1
ATOM 1235 O O . ARG A 1 164 ? -15.947 1.670 1.350 1.00 80.50 164 ARG A O 1
ATOM 1242 N N . PHE A 1 165 ? -14.581 3.421 1.788 1.00 69.94 165 PHE A N 1
ATOM 1243 C CA . PHE A 1 165 ? -14.257 3.110 3.186 1.00 69.94 165 PHE A CA 1
ATOM 1244 C C . PHE A 1 165 ? -14.705 4.223 4.141 1.00 69.94 165 PHE A C 1
ATOM 1246 O O . PHE A 1 165 ? -14.662 5.409 3.743 1.00 69.94 165 PHE A O 1
#

Mean predicted aligned error: 10.59 Å